Protein AF-A0A699U991-F1 (afdb_monomer_lite)

Radius of gyration: 15.03 Å; chains: 1; bounding box: 33×24×44 Å

Foldseek 3Di:
DVVVCVVVPPDDDLVRVVVVLVVVVVVLDDDVVDDPVNSVVVVVVSVVVNVVSVVVVVVVVVVVVVPD

pLDDT: mean 73.69, std 16.11, range [44.88, 96.44]

Organism: Tanacetum cinerariifolium (NCBI:txid118510)

Sequence (68 aa):
KDIERLKHGESINVQDLETILYWEFGKFTSRDGESRESYYSRFYKMVNELVRNQCNVTNHQVNVQFLL

Secondary structure (DSSP, 8-state):
-HHHHHHHT----HHHHHHHHHHHHHT--PPTT--HHHHHHHHHHHHHHHHHHHHHHHHHHHHHHT--

Structure (mmCIF, N/CA/C/O backbone):
data_AF-A0A699U991-F1
#
_entry.id   AF-A0A699U991-F1
#
loop_
_atom_site.group_PDB
_atom_site.id
_atom_site.type_symbol
_atom_site.label_atom_id
_atom_site.label_alt_id
_atom_site.label_comp_id
_atom_site.label_asym_id
_atom_site.label_entity_id
_atom_site.label_seq_id
_atom_site.pdbx_PDB_ins_code
_atom_site.Cartn_x
_atom_site.Cartn_y
_atom_site.Cartn_z
_atom_site.occupancy
_atom_site.B_iso_or_equiv
_atom_site.auth_seq_id
_atom_site.auth_comp_id
_atom_site.auth_asym_id
_atom_site.auth_atom_id
_atom_site.pdbx_PDB_model_num
ATOM 1 N N . LYS A 1 1 ? -7.285 15.191 2.695 1.00 60.69 1 LYS A N 1
ATOM 2 C CA . LYS A 1 1 ? -7.558 15.382 4.137 1.00 60.69 1 LYS A CA 1
ATOM 3 C C . LYS A 1 1 ? -7.212 14.123 4.930 1.00 60.69 1 LYS A C 1
ATOM 5 O O . LYS A 1 1 ? -6.472 14.228 5.894 1.00 60.69 1 LYS A O 1
ATOM 10 N N . ASP A 1 2 ? -7.610 12.931 4.478 1.00 51.44 2 ASP A N 1
ATOM 11 C CA . ASP A 1 2 ? -7.355 11.691 5.240 1.00 51.44 2 ASP A CA 1
ATOM 12 C C . ASP A 1 2 ? -5.935 11.111 5.093 1.00 51.44 2 ASP A C 1
ATOM 14 O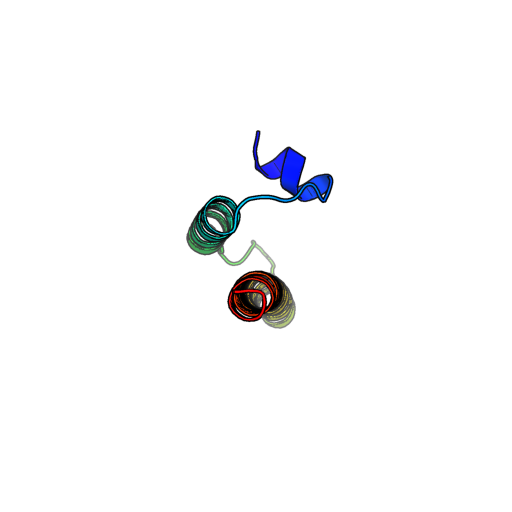 O . ASP A 1 2 ? -5.396 10.563 6.048 1.00 51.44 2 ASP A O 1
ATOM 18 N N . ILE A 1 3 ? -5.256 11.343 3.959 1.00 56.81 3 ILE A N 1
ATOM 19 C CA . ILE A 1 3 ? -3.833 10.974 3.774 1.00 56.81 3 ILE A CA 1
ATOM 20 C C . ILE A 1 3 ? -2.897 11.759 4.719 1.00 56.81 3 ILE A C 1
ATOM 22 O O . ILE A 1 3 ? -1.865 11.244 5.146 1.00 56.81 3 ILE A O 1
ATOM 26 N N . GLU A 1 4 ? -3.249 12.998 5.073 1.00 58.94 4 GLU A N 1
ATOM 27 C CA . GLU A 1 4 ? -2.469 13.805 6.026 1.00 58.94 4 GLU A CA 1
ATOM 28 C C . GLU A 1 4 ? -2.625 13.295 7.463 1.00 58.94 4 GLU A C 1
ATOM 30 O O . GLU A 1 4 ? -1.645 13.245 8.202 1.00 58.94 4 GLU A O 1
ATOM 35 N N . ARG A 1 5 ? -3.821 12.820 7.828 1.00 60.12 5 ARG A N 1
ATOM 36 C CA . ARG A 1 5 ? -4.100 12.198 9.133 1.00 60.12 5 ARG A CA 1
ATOM 37 C C . ARG A 1 5 ? -3.378 10.855 9.290 1.00 60.12 5 ARG A C 1
ATOM 39 O O . ARG A 1 5 ? -2.831 10.574 10.352 1.00 60.12 5 ARG A O 1
ATOM 46 N N . LEU A 1 6 ? -3.273 10.085 8.200 1.00 59.03 6 LEU A N 1
ATOM 47 C CA . LEU A 1 6 ? -2.486 8.845 8.118 1.00 59.03 6 LEU A CA 1
ATOM 48 C C . LEU A 1 6 ? -1.007 9.083 8.448 1.00 59.03 6 LEU A C 1
ATOM 50 O O . LEU A 1 6 ? -0.401 8.313 9.189 1.00 59.03 6 LEU A O 1
ATOM 54 N N . LYS A 1 7 ? -0.427 10.173 7.927 1.00 53.25 7 LYS A N 1
ATOM 55 C CA . LYS A 1 7 ? 0.962 10.561 8.219 1.00 53.25 7 LYS A CA 1
ATOM 56 C C . LYS A 1 7 ? 1.168 11.013 9.667 1.00 53.25 7 LYS A C 1
ATOM 58 O O . LYS A 1 7 ? 2.295 10.943 10.148 1.00 53.25 7 LYS A O 1
ATOM 63 N N . HIS A 1 8 ? 0.107 11.459 10.343 1.00 47.16 8 HIS A N 1
ATOM 64 C CA . HIS A 1 8 ? 0.162 11.962 11.715 1.00 47.16 8 HIS A CA 1
ATOM 65 C C . HIS A 1 8 ? -0.162 10.927 12.799 1.00 47.16 8 HIS A C 1
ATOM 67 O O . HIS A 1 8 ? -0.021 11.241 13.979 1.00 47.16 8 HIS A O 1
ATOM 73 N N . GLY A 1 9 ? -0.534 9.696 12.432 1.00 44.88 9 GLY A N 1
ATOM 74 C CA . GLY A 1 9 ? -0.813 8.637 13.408 1.00 44.88 9 GLY A CA 1
ATOM 75 C C . GLY A 1 9 ? -2.072 8.881 14.245 1.00 44.88 9 GLY A C 1
ATOM 76 O O . GLY A 1 9 ? -2.234 8.259 15.292 1.00 44.88 9 GLY A O 1
ATOM 77 N N . GLU A 1 10 ? -2.962 9.772 13.798 1.00 54.72 10 GLU A N 1
ATOM 78 C CA . GLU A 1 10 ? -4.291 9.906 14.390 1.00 54.72 10 GLU A CA 1
ATOM 79 C C . GLU A 1 10 ? -5.105 8.632 14.134 1.00 54.72 10 GLU A C 1
ATOM 81 O O . GLU A 1 10 ? -4.972 7.998 13.083 1.00 54.72 10 GLU A O 1
ATOM 86 N N . SER A 1 11 ? -5.966 8.260 15.086 1.00 59.56 11 SER A N 1
ATOM 87 C CA . SER A 1 11 ? -6.879 7.123 14.960 1.00 59.56 11 SER A CA 1
ATOM 88 C C . SER A 1 11 ? -7.869 7.353 13.815 1.00 59.56 11 SER A C 1
ATOM 90 O O . SER A 1 11 ? -8.945 7.930 13.967 1.00 59.56 11 SER A O 1
ATOM 92 N N . ILE A 1 12 ? -7.484 6.910 12.625 1.00 62.06 12 ILE A N 1
ATOM 93 C CA . ILE A 1 12 ? -8.364 6.801 11.469 1.00 62.06 12 ILE A CA 1
ATOM 94 C C . ILE A 1 12 ? -9.305 5.618 11.703 1.00 62.06 12 ILE A C 1
ATOM 96 O O . ILE A 1 12 ? -8.882 4.554 12.157 1.00 62.06 12 ILE A O 1
ATOM 100 N N . ASN A 1 13 ? -10.593 5.822 11.424 1.00 69.88 13 ASN A N 1
ATOM 101 C CA . ASN A 1 13 ? -11.595 4.766 11.495 1.00 69.88 13 ASN A CA 1
ATOM 102 C C . ASN A 1 13 ? -11.195 3.621 10.549 1.00 69.88 13 ASN A C 1
ATOM 104 O O . ASN A 1 13 ? -10.713 3.847 9.445 1.00 69.88 13 ASN A O 1
ATOM 108 N N . VAL A 1 14 ? -11.432 2.385 10.969 1.00 66.62 14 VAL A N 1
ATOM 109 C CA . VAL A 1 14 ? -11.229 1.152 10.192 1.00 66.62 14 VAL A CA 1
ATOM 110 C C . VAL A 1 14 ? -11.775 1.272 8.779 1.00 66.62 14 VAL A C 1
ATOM 112 O O . VAL A 1 14 ? -11.088 0.915 7.831 1.00 66.62 14 VAL A O 1
ATOM 115 N N . GLN A 1 15 ? -12.989 1.810 8.649 1.00 71.06 15 GLN A N 1
ATOM 116 C CA . GLN A 1 15 ? -13.658 1.975 7.361 1.00 71.06 15 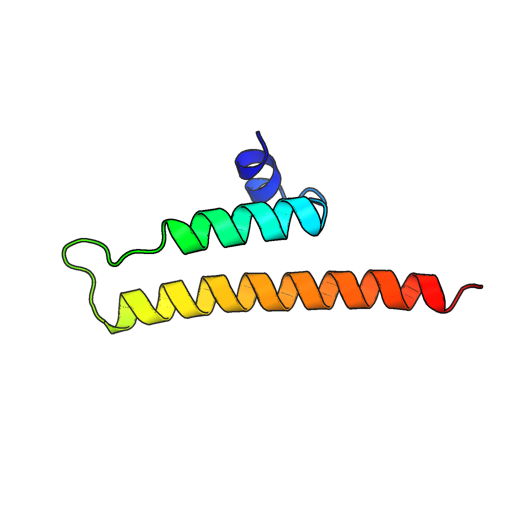GLN A CA 1
ATOM 117 C C . GLN A 1 15 ? -12.936 2.991 6.474 1.00 71.06 15 GLN A C 1
ATOM 119 O O . GLN A 1 15 ? -12.787 2.761 5.276 1.00 71.06 15 GLN A O 1
ATOM 124 N N . ASP A 1 16 ? -12.436 4.083 7.055 1.00 74.00 16 ASP A N 1
ATOM 125 C CA . ASP A 1 16 ? -11.670 5.096 6.325 1.00 74.00 16 ASP A CA 1
ATOM 126 C C . ASP A 1 16 ? -10.333 4.511 5.852 1.00 74.00 16 ASP A C 1
ATOM 128 O O . ASP A 1 16 ? -9.918 4.720 4.715 1.00 74.00 16 ASP A O 1
ATOM 132 N N . LEU A 1 17 ? -9.674 3.723 6.700 1.00 74.12 17 LEU A N 1
ATOM 133 C CA . LEU A 1 17 ? -8.407 3.074 6.387 1.00 74.12 17 LEU A CA 1
ATOM 134 C C . LEU A 1 17 ? -8.555 1.974 5.332 1.00 74.12 17 LEU A C 1
ATOM 136 O O . LEU A 1 17 ? -7.748 1.897 4.410 1.00 74.12 17 LEU A O 1
ATOM 140 N N . GLU A 1 18 ? -9.591 1.147 5.448 1.00 76.56 18 GLU A N 1
ATOM 141 C CA . GLU A 1 18 ? -9.948 0.126 4.466 1.00 76.56 18 GLU A CA 1
ATOM 142 C C . GLU A 1 18 ? -10.254 0.776 3.113 1.00 76.56 18 GLU A C 1
ATOM 144 O O . GLU A 1 18 ? -9.703 0.368 2.092 1.00 76.56 18 GLU A O 1
ATOM 149 N N . THR A 1 19 ? -11.025 1.866 3.112 1.00 81.94 19 THR A N 1
ATOM 150 C CA . THR A 1 19 ? -11.330 2.642 1.902 1.00 81.94 19 THR A CA 1
ATOM 151 C C . THR A 1 19 ? -10.067 3.226 1.264 1.00 81.94 19 THR A C 1
ATOM 153 O O . THR A 1 19 ? -9.888 3.120 0.048 1.00 81.94 19 THR A O 1
ATOM 156 N N . ILE A 1 20 ? -9.160 3.805 2.058 1.00 81.00 20 ILE A N 1
ATOM 157 C CA . ILE A 1 20 ? -7.880 4.331 1.559 1.00 81.00 20 ILE A CA 1
ATOM 158 C C . ILE A 1 20 ? -7.018 3.205 0.980 1.00 81.00 20 ILE A C 1
ATOM 160 O O . ILE A 1 20 ? -6.447 3.370 -0.094 1.00 81.00 20 ILE A O 1
ATOM 164 N N . LEU A 1 21 ? -6.943 2.050 1.643 1.00 78.75 21 LEU A N 1
ATOM 165 C CA . LEU A 1 21 ? -6.128 0.924 1.189 1.00 78.75 21 LEU A CA 1
ATOM 166 C C . LEU A 1 21 ? -6.683 0.271 -0.081 1.00 78.75 21 LEU A C 1
ATOM 168 O O . LEU A 1 21 ? -5.899 -0.035 -0.975 1.00 78.75 21 LEU A O 1
ATOM 172 N N . TYR A 1 22 ? -8.002 0.116 -0.221 1.00 82.94 22 TYR A N 1
ATOM 173 C CA . TYR A 1 22 ? -8.607 -0.349 -1.476 1.00 82.94 22 TYR A CA 1
ATOM 174 C C . TYR A 1 22 ? -8.354 0.624 -2.629 1.00 82.94 22 TYR A C 1
ATOM 176 O O . TYR A 1 22 ? -8.088 0.202 -3.756 1.00 82.94 22 TYR A O 1
ATOM 184 N N . TRP A 1 23 ? -8.397 1.927 -2.354 1.00 86.19 23 TRP A N 1
ATOM 185 C CA . TRP A 1 23 ? -8.080 2.952 -3.342 1.00 86.19 23 TRP A CA 1
ATOM 186 C C . TRP A 1 23 ? -6.607 2.919 -3.771 1.00 86.19 23 TRP A C 1
ATOM 188 O O . TRP A 1 23 ? -6.313 2.944 -4.967 1.00 86.19 23 TRP A O 1
ATOM 198 N N . GLU A 1 24 ? -5.681 2.824 -2.814 1.00 84.81 24 GLU A N 1
ATOM 199 C CA . GLU A 1 24 ? -4.244 2.674 -3.074 1.00 84.81 24 GLU A CA 1
ATOM 200 C C . GLU A 1 24 ? -3.943 1.364 -3.817 1.00 84.81 24 GLU A C 1
ATOM 202 O O . GLU A 1 24 ? -3.181 1.375 -4.781 1.00 84.81 24 GLU A O 1
ATOM 207 N N . PHE A 1 25 ? -4.603 0.259 -3.454 1.00 85.38 25 PHE A N 1
ATOM 208 C CA . PHE A 1 25 ? -4.513 -1.022 -4.161 1.00 85.38 25 PHE A CA 1
ATOM 209 C C . PHE A 1 25 ? -4.989 -0.904 -5.612 1.00 85.38 25 PHE A C 1
ATOM 211 O O . PHE A 1 25 ? -4.310 -1.374 -6.522 1.00 85.38 25 PHE A O 1
ATOM 218 N N . GLY A 1 26 ? -6.111 -0.220 -5.856 1.00 86.75 26 GLY A N 1
ATOM 219 C CA . GLY A 1 26 ? -6.622 0.031 -7.207 1.00 86.75 26 GLY A CA 1
ATOM 220 C C . GLY A 1 26 ? -5.670 0.856 -8.081 1.00 86.75 26 GLY A C 1
ATOM 221 O O . GLY A 1 26 ? -5.715 0.760 -9.305 1.00 86.75 26 GLY A O 1
ATOM 222 N N . LYS A 1 27 ? -4.774 1.633 -7.462 1.00 86.88 27 LYS A N 1
ATOM 223 C CA . LYS A 1 27 ? -3.703 2.385 -8.132 1.00 86.88 27 LYS A CA 1
ATOM 224 C C . LYS A 1 27 ? -2.352 1.673 -8.107 1.00 86.88 27 LYS A C 1
ATOM 226 O O . LYS A 1 27 ? -1.374 2.211 -8.629 1.00 86.88 27 LYS A O 1
ATOM 231 N N . PHE A 1 28 ? -2.264 0.498 -7.488 1.00 87.75 28 PHE A N 1
ATOM 232 C CA . PHE A 1 28 ? -1.002 -0.186 -7.271 1.00 87.75 28 PHE A CA 1
ATOM 233 C C . PHE A 1 28 ? -0.544 -0.874 -8.556 1.00 87.75 28 PHE A C 1
ATOM 235 O O . PHE A 1 28 ? -0.857 -2.029 -8.830 1.00 87.75 28 PHE A O 1
ATOM 242 N N . THR A 1 29 ? 0.228 -0.144 -9.353 1.00 90.00 29 THR A N 1
ATOM 243 C CA . THR A 1 29 ? 0.881 -0.661 -10.556 1.00 90.00 29 THR A CA 1
ATOM 244 C C . THR A 1 29 ? 2.394 -0.689 -10.378 1.00 90.00 29 THR A C 1
ATOM 246 O O . THR A 1 29 ? 2.966 0.021 -9.535 1.00 90.00 29 THR A O 1
ATOM 249 N N . SER A 1 30 ? 3.061 -1.507 -11.194 1.00 89.19 30 SER A N 1
ATOM 250 C CA . SER 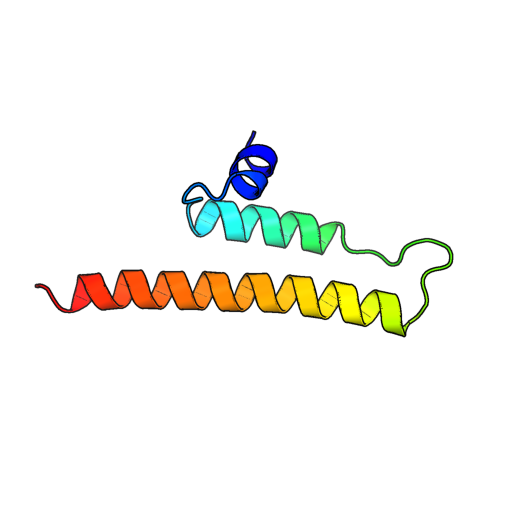A 1 30 ? 4.515 -1.447 -11.325 1.00 89.19 30 SER A CA 1
ATOM 251 C C . SER A 1 30 ? 4.944 -0.053 -11.783 1.00 89.19 30 SER A C 1
ATOM 253 O O . SER A 1 30 ? 4.283 0.559 -12.627 1.00 89.19 30 SER A O 1
ATOM 255 N N . ARG A 1 31 ? 6.042 0.455 -11.225 1.00 92.25 31 ARG A N 1
ATOM 256 C CA . ARG A 1 31 ? 6.673 1.701 -11.682 1.00 92.25 31 ARG A CA 1
ATOM 257 C C . ARG A 1 31 ? 7.605 1.411 -12.857 1.00 92.25 31 ARG A C 1
ATOM 259 O O . ARG A 1 31 ? 8.103 0.296 -12.993 1.00 92.25 31 ARG A O 1
ATOM 266 N N . ASP A 1 32 ? 7.848 2.415 -13.693 1.00 94.25 32 ASP A N 1
ATOM 267 C CA . ASP A 1 32 ? 8.814 2.268 -14.781 1.00 94.25 32 ASP A CA 1
ATOM 268 C C . ASP A 1 32 ? 10.223 2.013 -14.220 1.00 94.25 32 ASP A C 1
ATOM 270 O O . ASP A 1 32 ? 10.630 2.631 -13.233 1.00 94.25 32 ASP A O 1
ATOM 274 N N . GLY A 1 33 ? 10.927 1.043 -14.801 1.00 94.94 33 GLY A N 1
ATOM 275 C CA . GLY A 1 33 ? 12.223 0.569 -14.305 1.00 94.94 33 GLY A CA 1
ATOM 276 C C . GLY A 1 33 ? 12.193 -0.162 -12.953 1.00 94.94 33 GLY A C 1
ATOM 277 O O . GLY A 1 33 ? 13.253 -0.428 -12.385 1.00 94.94 33 GLY A O 1
ATOM 278 N N . GLU A 1 34 ? 11.020 -0.496 -12.407 1.00 96.25 34 GLU A N 1
ATOM 279 C CA . GLU A 1 34 ? 10.919 -1.244 -11.152 1.00 96.25 34 GLU A CA 1
ATOM 280 C C . GLU A 1 34 ? 11.352 -2.706 -11.328 1.00 96.25 34 GLU A C 1
ATOM 282 O O . GLU A 1 34 ? 10.852 -3.425 -12.195 1.00 96.25 34 GLU A O 1
ATOM 287 N N . SER A 1 35 ? 12.262 -3.174 -10.465 1.00 96.06 35 SER A N 1
ATOM 288 C CA . SER A 1 35 ? 12.607 -4.595 -10.419 1.00 96.06 35 SER A CA 1
ATOM 289 C C . SER A 1 35 ? 11.471 -5.410 -9.804 1.00 96.06 35 SER A C 1
ATOM 291 O O . SER A 1 35 ? 10.721 -4.943 -8.943 1.00 96.06 35 SER A O 1
ATOM 293 N N . ARG A 1 36 ? 11.388 -6.686 -10.187 1.00 93.25 36 ARG A N 1
ATOM 294 C CA . ARG A 1 36 ? 10.393 -7.616 -9.642 1.00 93.25 36 ARG A CA 1
ATOM 295 C C . ARG A 1 36 ? 10.456 -7.689 -8.112 1.00 93.25 36 ARG A C 1
ATOM 297 O O . ARG A 1 36 ? 9.422 -7.692 -7.455 1.00 93.25 36 ARG A O 1
ATOM 304 N N . GLU A 1 37 ? 11.655 -7.705 -7.540 1.00 96.44 37 GLU A N 1
ATOM 305 C CA . GLU A 1 37 ? 11.856 -7.758 -6.086 1.00 96.44 37 GLU A CA 1
ATOM 306 C C . GLU A 1 37 ? 11.349 -6.489 -5.392 1.00 96.44 37 GLU A C 1
ATOM 308 O O . GLU A 1 37 ? 10.701 -6.573 -4.349 1.00 96.44 37 GLU A O 1
ATOM 313 N N . SER A 1 38 ? 11.585 -5.318 -5.991 1.00 95.38 38 SER A N 1
ATOM 314 C CA . SER A 1 38 ? 11.101 -4.039 -5.464 1.00 95.38 38 SER A CA 1
ATOM 315 C C . SER A 1 38 ? 9.571 -3.970 -5.475 1.00 95.38 38 SER A C 1
ATOM 317 O O . SER A 1 38 ? 8.962 -3.612 -4.461 1.00 95.38 38 SER A O 1
ATOM 319 N N . TYR A 1 39 ? 8.953 -4.435 -6.567 1.00 94.94 39 TYR A N 1
ATOM 320 C CA . TYR A 1 39 ? 7.501 -4.540 -6.690 1.00 94.94 39 TYR A CA 1
ATOM 321 C C . TYR A 1 39 ? 6.897 -5.406 -5.576 1.00 94.94 39 TYR A C 1
ATOM 323 O O . TYR A 1 39 ? 6.015 -4.950 -4.841 1.00 94.94 39 TYR A O 1
ATOM 331 N N . TYR A 1 40 ? 7.399 -6.634 -5.393 1.00 94.38 40 TYR A N 1
ATOM 332 C CA . TYR A 1 40 ? 6.874 -7.529 -4.356 1.00 94.38 40 TYR A CA 1
ATOM 333 C C . TYR A 1 40 ? 7.151 -7.006 -2.946 1.00 94.38 40 TYR A C 1
ATOM 335 O O . TYR A 1 40 ? 6.286 -7.130 -2.086 1.00 94.38 40 TYR A O 1
ATOM 343 N N . SER A 1 41 ? 8.298 -6.369 -2.699 1.00 94.50 41 SER A N 1
ATOM 344 C CA . SER A 1 41 ? 8.604 -5.762 -1.398 1.00 94.50 41 SER A CA 1
ATOM 345 C C . SER A 1 41 ? 7.596 -4.668 -1.023 1.00 94.50 41 SER A C 1
ATOM 347 O O . SER A 1 41 ? 7.038 -4.674 0.079 1.00 94.50 41 SER A O 1
ATOM 349 N N . ARG A 1 42 ? 7.270 -3.767 -1.961 1.00 93.50 42 ARG A N 1
ATOM 350 C CA . ARG A 1 42 ? 6.226 -2.749 -1.757 1.00 93.50 42 ARG A CA 1
ATOM 351 C C . ARG A 1 42 ? 4.852 -3.371 -1.540 1.00 93.50 42 ARG A C 1
ATOM 353 O O . ARG A 1 42 ? 4.119 -2.921 -0.661 1.00 93.50 42 ARG A O 1
ATOM 360 N N . PHE A 1 43 ? 4.517 -4.389 -2.327 1.00 89.12 43 PHE A N 1
ATOM 361 C CA . PHE A 1 43 ? 3.241 -5.083 -2.216 1.00 89.12 43 PHE A CA 1
ATOM 362 C C . PHE A 1 43 ? 3.080 -5.742 -0.840 1.00 89.12 43 PHE A C 1
ATOM 364 O O . PHE A 1 43 ? 2.090 -5.506 -0.151 1.00 89.12 43 PHE A O 1
ATOM 371 N N . TYR A 1 44 ? 4.090 -6.490 -0.387 1.00 90.31 44 TYR A N 1
ATOM 372 C CA . TYR A 1 44 ? 4.092 -7.118 0.935 1.00 90.31 44 TYR A CA 1
ATOM 373 C C . TYR A 1 44 ? 3.976 -6.100 2.064 1.00 90.31 44 TYR A C 1
ATOM 375 O O . TYR A 1 44 ? 3.261 -6.340 3.034 1.00 90.31 44 TYR A O 1
ATOM 383 N N . LYS A 1 45 ? 4.641 -4.946 1.944 1.00 89.38 45 LYS A N 1
ATOM 384 C CA . LYS A 1 45 ? 4.529 -3.878 2.939 1.00 89.38 45 LYS A CA 1
ATOM 385 C C . LYS A 1 45 ? 3.091 -3.361 3.060 1.00 89.38 45 LYS A C 1
ATOM 387 O O . LYS A 1 45 ? 2.585 -3.271 4.174 1.00 89.38 45 LYS A O 1
ATOM 392 N N . MET A 1 46 ? 2.430 -3.101 1.933 1.00 85.69 46 MET A N 1
ATOM 393 C CA . MET A 1 46 ? 1.035 -2.648 1.891 1.00 85.69 46 MET A CA 1
ATOM 394 C C . MET A 1 46 ? 0.075 -3.674 2.518 1.00 85.69 46 MET A C 1
ATOM 396 O O . MET A 1 46 ? -0.765 -3.316 3.340 1.00 85.69 46 MET A O 1
ATOM 400 N N . VAL A 1 47 ? 0.227 -4.962 2.189 1.00 83.00 47 VAL A N 1
ATOM 401 C CA . VAL A 1 47 ? -0.610 -6.035 2.759 1.00 83.00 47 VAL A CA 1
ATOM 402 C C . VAL A 1 47 ? -0.360 -6.205 4.261 1.00 83.00 47 VAL A C 1
ATOM 404 O O . VAL A 1 47 ? -1.307 -6.364 5.028 1.00 83.00 47 VAL A O 1
ATOM 407 N N . ASN A 1 48 ? 0.893 -6.119 4.713 1.00 85.19 48 ASN A N 1
ATOM 408 C CA . ASN A 1 48 ? 1.219 -6.209 6.138 1.00 85.19 48 ASN A CA 1
ATOM 409 C C . ASN A 1 48 ? 0.618 -5.055 6.948 1.00 85.19 48 ASN A C 1
ATOM 411 O O . ASN A 1 48 ? 0.207 -5.262 8.091 1.00 85.19 48 ASN A O 1
ATOM 415 N N . GLU A 1 49 ? 0.560 -3.851 6.377 1.00 80.75 49 GLU A N 1
ATOM 416 C CA . GLU A 1 49 ? -0.120 -2.710 6.990 1.00 80.75 49 GLU A CA 1
ATOM 417 C C . GLU A 1 49 ? -1.630 -2.969 7.097 1.00 80.75 49 GLU A C 1
ATOM 419 O O . GLU A 1 49 ? -2.187 -2.806 8.182 1.00 80.75 49 GLU A O 1
ATOM 424 N N . LEU A 1 50 ? -2.276 -3.476 6.040 1.00 78.25 50 LEU A N 1
ATOM 425 C CA . LEU A 1 50 ? -3.697 -3.853 6.070 1.00 78.25 50 LEU A CA 1
ATOM 426 C C . LEU A 1 50 ? -3.997 -4.878 7.176 1.00 78.25 50 LEU A C 1
ATOM 428 O O . LEU A 1 50 ? -4.878 -4.647 8.005 1.00 78.25 50 LEU A O 1
ATOM 432 N N . VAL A 1 51 ? -3.236 -5.975 7.227 1.00 78.25 51 VAL A N 1
ATOM 433 C CA . VAL A 1 51 ? -3.446 -7.061 8.198 1.00 78.25 51 VAL A CA 1
ATOM 434 C C . VAL A 1 51 ? -3.215 -6.581 9.629 1.00 78.25 51 VAL A C 1
ATOM 436 O O . VAL A 1 51 ? -4.046 -6.834 10.497 1.00 78.25 51 VAL A O 1
ATOM 439 N N . ARG A 1 52 ? -2.133 -5.835 9.901 1.00 78.06 52 ARG A N 1
ATOM 440 C CA . ARG A 1 52 ? -1.893 -5.269 11.243 1.00 78.06 52 ARG A CA 1
ATOM 441 C C . ARG A 1 52 ? -3.032 -4.370 11.687 1.00 78.06 52 ARG A C 1
ATOM 443 O O . ARG A 1 52 ? -3.427 -4.418 12.850 1.00 78.06 52 ARG A O 1
ATOM 450 N N . ASN A 1 53 ? -3.539 -3.546 10.780 1.00 70.38 53 ASN A N 1
ATOM 451 C CA . ASN A 1 53 ? -4.594 -2.609 11.113 1.00 70.38 53 ASN A CA 1
ATOM 452 C C . ASN A 1 53 ? -5.923 -3.330 11.362 1.00 70.38 53 ASN A C 1
ATOM 454 O O . ASN A 1 53 ? -6.565 -3.048 12.370 1.00 70.38 53 ASN A O 1
ATOM 458 N N . GLN A 1 54 ? -6.284 -4.326 10.547 1.00 68.31 54 GLN A N 1
ATOM 459 C CA . GLN A 1 54 ? -7.443 -5.186 10.809 1.00 68.31 54 GLN A CA 1
ATOM 460 C C . GLN A 1 54 ? -7.314 -5.941 12.142 1.00 68.31 54 GLN A C 1
ATOM 462 O O . GLN A 1 54 ? -8.250 -5.925 12.936 1.00 68.31 54 GLN A O 1
ATOM 467 N N . CYS A 1 55 ? -6.151 -6.528 12.448 1.00 66.62 55 CYS A N 1
ATOM 468 C CA . CYS A 1 55 ? -5.924 -7.217 13.724 1.00 66.62 55 CYS A CA 1
ATOM 469 C C . CYS A 1 55 ? -6.013 -6.273 14.93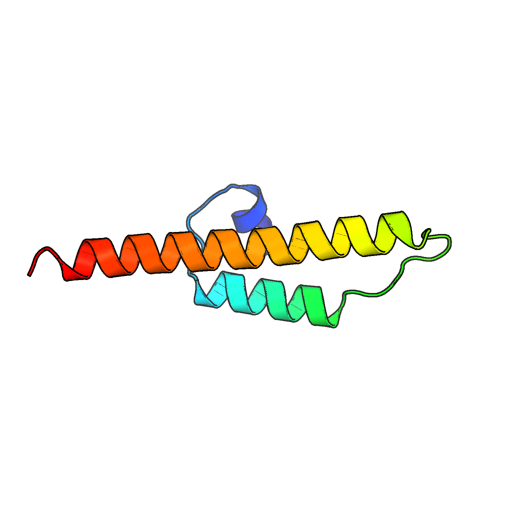4 1.00 66.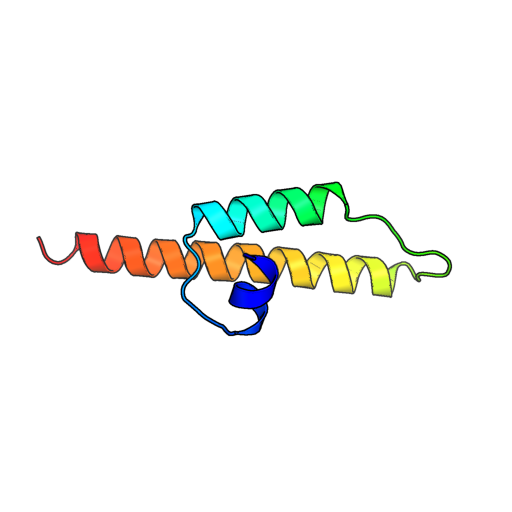62 55 CYS A C 1
ATOM 471 O O . CYS A 1 55 ? -6.572 -6.634 15.967 1.00 66.62 55 CYS A O 1
ATOM 473 N N . ASN A 1 56 ? -5.479 -5.054 14.834 1.00 63.31 56 ASN A N 1
ATOM 474 C CA . ASN A 1 56 ? -5.577 -4.063 15.909 1.00 63.31 56 ASN A CA 1
ATOM 475 C C . ASN A 1 56 ? -7.022 -3.645 16.172 1.00 63.31 56 ASN A C 1
ATOM 477 O O . ASN A 1 56 ? -7.407 -3.454 17.326 1.00 63.31 56 ASN A O 1
ATOM 481 N N . VAL A 1 57 ? -7.812 -3.531 15.110 1.00 60.00 57 VAL A N 1
ATOM 482 C CA . VAL A 1 57 ? -9.238 -3.229 15.181 1.00 60.00 57 VAL A CA 1
ATOM 483 C C . VAL A 1 57 ? -10.000 -4.356 15.837 1.00 60.00 57 VAL A C 1
ATOM 485 O O . VAL A 1 57 ? -10.732 -4.092 16.784 1.00 60.00 57 VAL A O 1
ATOM 488 N N . THR A 1 58 ? -9.807 -5.600 15.392 1.00 59.09 58 THR A N 1
ATOM 489 C CA . THR A 1 58 ? -10.471 -6.748 16.015 1.00 59.09 58 THR A CA 1
ATOM 490 C C . THR A 1 58 ? -10.062 -6.868 17.473 1.00 59.09 58 THR A C 1
ATOM 492 O O . THR A 1 58 ? -10.915 -7.099 18.312 1.00 59.09 58 THR A O 1
ATOM 495 N N . ASN A 1 59 ? -8.797 -6.617 17.816 1.00 58.22 59 ASN A N 1
ATOM 496 C CA . ASN A 1 59 ? -8.349 -6.634 19.207 1.00 58.22 59 ASN A CA 1
ATOM 497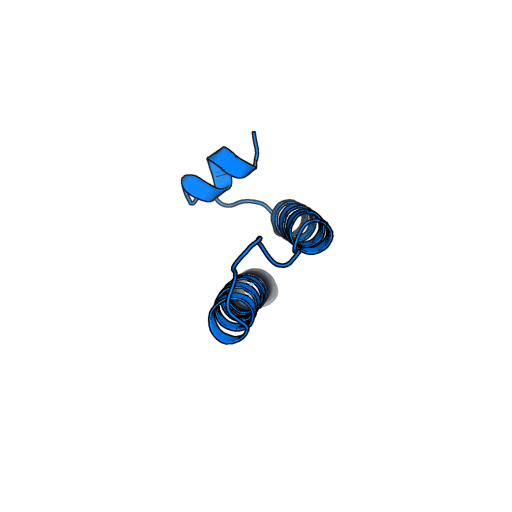 C C . ASN A 1 59 ? -8.994 -5.520 20.043 1.00 58.22 59 ASN A C 1
ATOM 499 O O . ASN A 1 59 ? -9.371 -5.780 21.179 1.00 58.22 59 ASN A O 1
ATOM 503 N N . HIS A 1 60 ? -9.190 -4.314 19.499 1.00 58.34 60 HIS A N 1
ATOM 504 C CA . HIS A 1 60 ? -9.943 -3.257 20.188 1.00 58.34 60 HIS A CA 1
ATOM 505 C C . HIS A 1 60 ? -11.441 -3.580 20.288 1.00 58.34 60 HIS A C 1
ATOM 507 O O . HIS A 1 60 ? -12.032 -3.361 21.339 1.00 58.34 60 HIS A O 1
ATOM 513 N N . GLN A 1 61 ? -12.058 -4.138 19.244 1.00 49.19 61 GLN A N 1
ATOM 514 C CA . GLN A 1 61 ? -13.466 -4.552 19.256 1.00 49.19 61 GLN A CA 1
ATOM 515 C C . GLN A 1 61 ? -13.724 -5.706 20.234 1.00 49.19 61 GLN A C 1
ATOM 517 O O . GLN A 1 61 ? -14.703 -5.672 20.976 1.00 49.19 61 GLN A O 1
ATOM 522 N N . VAL A 1 62 ? -12.832 -6.697 20.285 1.00 51.34 62 VAL A N 1
ATOM 523 C CA . VAL A 1 62 ? -12.926 -7.854 21.188 1.00 51.34 62 VAL A CA 1
ATOM 524 C C . VAL A 1 62 ? -12.670 -7.436 22.641 1.00 51.34 62 VAL A C 1
ATOM 526 O O . VAL A 1 62 ? -13.339 -7.945 23.535 1.00 51.34 62 VAL A O 1
ATOM 529 N N . ASN A 1 63 ? -11.804 -6.444 22.894 1.00 48.88 63 ASN A N 1
ATOM 530 C CA . ASN A 1 63 ? -11.619 -5.894 24.246 1.00 48.88 63 ASN A CA 1
ATOM 531 C C . ASN A 1 63 ? -12.829 -5.097 24.764 1.00 48.88 63 ASN A C 1
ATOM 533 O O . ASN A 1 63 ? -12.988 -4.961 25.973 1.00 48.88 63 ASN A O 1
ATOM 537 N N . VAL A 1 64 ? -13.686 -4.571 23.884 1.00 53.34 64 VAL A N 1
ATOM 538 C CA . VAL A 1 64 ? -14.948 -3.924 24.292 1.00 53.34 64 VAL A CA 1
ATOM 539 C C . VAL A 1 64 ? -16.035 -4.969 24.565 1.00 53.34 64 VAL A C 1
ATOM 541 O O . VAL A 1 64 ? -16.870 -4.770 25.442 1.00 53.34 64 VAL A O 1
ATOM 544 N N . GLN A 1 65 ? -16.006 -6.108 23.868 1.00 50.88 65 GLN A N 1
ATOM 545 C CA . GLN A 1 65 ? -17.009 -7.167 24.016 1.00 50.88 65 GLN A CA 1
ATOM 546 C C . GLN A 1 65 ? -16.893 -7.974 25.321 1.00 50.88 65 GLN A C 1
ATOM 548 O O . GLN A 1 65 ? -17.835 -8.675 25.667 1.00 50.88 65 GLN A O 1
ATOM 553 N N . PHE A 1 66 ? -15.771 -7.871 26.042 1.00 51.97 66 PHE A N 1
ATOM 554 C CA . PHE A 1 66 ? -15.537 -8.579 27.310 1.00 51.97 66 PHE A CA 1
ATOM 555 C C . PHE A 1 66 ? -15.828 -7.736 28.570 1.00 51.97 66 PHE A C 1
ATOM 557 O O . PHE A 1 66 ? -15.613 -8.210 29.684 1.00 51.97 66 PHE A O 1
ATOM 564 N N . LEU A 1 67 ? -16.288 -6.487 28.411 1.00 54.78 67 LEU A N 1
ATOM 565 C CA . LEU A 1 67 ? -16.609 -5.561 29.512 1.00 54.78 67 LEU A CA 1
ATOM 566 C C . LEU A 1 67 ? -18.124 -5.337 29.721 1.00 54.78 67 LEU A C 1
ATOM 568 O O . LEU A 1 67 ? -18.503 -4.435 30.470 1.00 54.78 67 LEU A O 1
ATOM 572 N N . LEU A 1 68 ? -18.980 -6.150 29.093 1.00 49.91 68 LEU A N 1
ATOM 573 C CA . LEU A 1 68 ? -20.430 -6.231 29.330 1.00 49.91 68 LEU A CA 1
ATOM 574 C C . LEU A 1 68 ? -20.803 -7.646 29.778 1.00 49.91 68 LEU A C 1
ATOM 576 O O . LEU A 1 68 ? -21.724 -7.755 30.616 1.00 49.91 68 LEU A O 1
#